Protein AF-A0A2E4NG04-F1 (afdb_monomer_lite)

pLDDT: mean 81.53, std 12.9, range [49.0, 97.19]

Foldseek 3Di:
DVVVCVVVLPFEEEDEPADDPCQQADPPPPVSSVLSVVVRVVRVVDPGDDDYHYDDDAHVVHHDDPVSPPPPPPDPPDPDDDPDDDPDPQLVVVVVVCVVCVVVVVVVCVVVVDDPAQPLVDDPSRLSVLVSCVVVVHPDDQPRPVDDNVVNNSD

Secondary structure (DSSP, 8-state):
-HHHHHHH--SEEEE-SSPTT-TT-STT-HHHHHHHHHHHHHGGG-SSS-EEEE--PPPTT-SPPTTTTS-SS-S----PPPPP-S---HHHHHHHHHHHHHHHHHHHHHHHSS-S--TT---HHHHHHHHHHHHTT--PPPSSTTS-TTGGG--

Radius of gyration: 24.17 Å; chains: 1; bounding box: 47×38×52 Å

Structure (mmCIF, N/CA/C/O backbone):
data_AF-A0A2E4NG04-F1
#
_entry.id   AF-A0A2E4NG04-F1
#
loop_
_atom_site.group_PDB
_atom_site.id
_atom_site.type_symbol
_atom_site.label_atom_id
_atom_site.label_alt_id
_atom_site.label_comp_id
_atom_site.label_asym_id
_atom_site.label_entity_id
_atom_site.label_seq_id
_atom_site.pdbx_PDB_ins_code
_atom_site.Cartn_x
_atom_site.Cartn_y
_atom_site.Cartn_z
_atom_site.occupancy
_atom_site.B_iso_or_equiv
_atom_site.auth_seq_id
_atom_site.auth_comp_id
_atom_site.auth_asym_id
_atom_site.auth_atom_id
_atom_site.pdbx_PDB_model_num
ATOM 1 N N . MET A 1 1 ? 17.672 -1.249 0.882 1.00 69.19 1 MET A N 1
ATOM 2 C CA . MET A 1 1 ? 17.226 -2.442 0.112 1.00 69.19 1 MET A CA 1
ATOM 3 C C . MET A 1 1 ? 18.368 -3.310 -0.432 1.00 69.19 1 MET A C 1
ATOM 5 O O . MET A 1 1 ? 18.209 -4.525 -0.426 1.00 69.19 1 MET A O 1
ATOM 9 N N . ARG A 1 2 ? 19.519 -2.744 -0.840 1.00 81.19 2 ARG A N 1
ATOM 10 C CA . ARG A 1 2 ? 20.651 -3.504 -1.417 1.00 81.19 2 ARG A CA 1
ATOM 11 C C . ARG A 1 2 ? 21.125 -4.684 -0.559 1.00 81.19 2 ARG A C 1
ATOM 13 O O . ARG A 1 2 ? 21.046 -5.818 -1.010 1.00 81.19 2 ARG A O 1
ATOM 20 N N . LEU A 1 3 ? 21.467 -4.421 0.706 1.00 87.19 3 LEU A N 1
ATOM 21 C CA . LEU A 1 3 ? 21.931 -5.434 1.667 1.00 87.19 3 LEU A CA 1
ATOM 22 C C . LEU A 1 3 ? 20.984 -6.643 1.775 1.00 87.19 3 LEU A C 1
ATOM 24 O O . LEU A 1 3 ? 21.419 -7.788 1.838 1.00 87.19 3 LEU A O 1
ATOM 28 N N . HIS A 1 4 ? 19.670 -6.398 1.768 1.00 85.31 4 HIS A N 1
ATOM 29 C CA . HIS A 1 4 ? 18.675 -7.469 1.817 1.00 85.31 4 HIS A CA 1
ATOM 30 C C . HIS A 1 4 ? 18.696 -8.312 0.539 1.00 85.31 4 HIS A C 1
ATOM 32 O O . HIS A 1 4 ? 18.612 -9.532 0.620 1.00 85.31 4 HIS A O 1
ATOM 38 N N . SER A 1 5 ? 18.850 -7.684 -0.628 1.00 88.06 5 SER A N 1
ATOM 39 C CA . SER A 1 5 ? 18.905 -8.388 -1.916 1.00 88.06 5 SER A CA 1
ATOM 40 C C . SER A 1 5 ? 20.188 -9.212 -2.058 1.00 88.06 5 SER A C 1
ATOM 42 O O . SER A 1 5 ? 20.130 -10.351 -2.513 1.00 88.06 5 SER A O 1
ATOM 44 N N . GLU A 1 6 ? 21.324 -8.690 -1.591 1.00 91.38 6 GLU A N 1
ATOM 45 C CA . GLU A 1 6 ? 22.608 -9.409 -1.549 1.00 91.38 6 GLU A CA 1
ATOM 46 C C . GLU A 1 6 ? 22.555 -10.642 -0.630 1.00 91.38 6 GLU A C 1
ATOM 48 O O . GLU A 1 6 ? 23.113 -11.691 -0.961 1.00 91.38 6 GLU A O 1
ATOM 53 N N . ASN A 1 7 ? 21.838 -10.543 0.495 1.00 92.75 7 ASN A N 1
ATOM 54 C CA . ASN A 1 7 ? 21.671 -11.645 1.444 1.00 92.75 7 ASN A CA 1
ATOM 55 C C . ASN A 1 7 ? 20.650 -12.691 0.973 1.00 92.75 7 ASN A C 1
ATOM 57 O O . ASN A 1 7 ? 20.912 -13.889 1.066 1.00 92.75 7 ASN A O 1
ATOM 61 N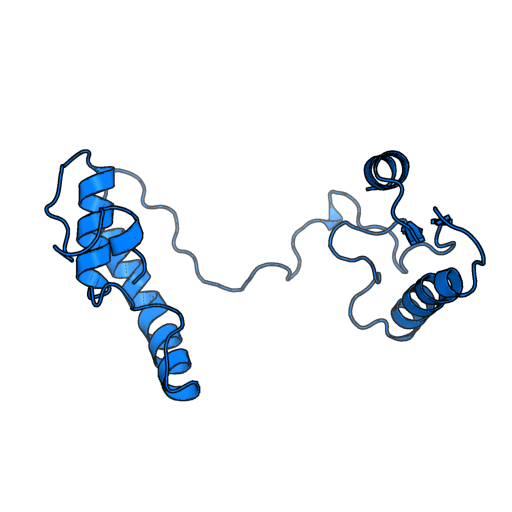 N . ILE A 1 8 ? 19.489 -12.249 0.476 1.00 93.50 8 ILE A N 1
ATOM 62 C CA . ILE A 1 8 ? 18.384 -13.127 0.055 1.00 93.50 8 ILE A CA 1
ATOM 63 C C . ILE A 1 8 ? 18.695 -13.807 -1.284 1.00 93.50 8 ILE A C 1
ATOM 65 O O . ILE A 1 8 ? 18.228 -14.921 -1.516 1.00 93.50 8 ILE A O 1
ATOM 69 N N . LYS A 1 9 ? 19.499 -13.167 -2.146 1.00 91.19 9 LYS A N 1
ATOM 70 C CA . LYS A 1 9 ? 19.890 -13.663 -3.476 1.00 91.19 9 LYS A CA 1
ATOM 71 C C . LYS A 1 9 ? 18.680 -14.097 -4.315 1.00 91.19 9 LYS A C 1
ATOM 73 O O . LYS A 1 9 ? 18.600 -15.259 -4.724 1.00 91.19 9 LYS A O 1
ATOM 78 N N . PRO A 1 10 ? 17.718 -13.188 -4.565 1.00 92.06 10 PRO A N 1
ATOM 79 C CA . PRO A 1 10 ? 16.588 -13.502 -5.428 1.00 92.06 10 PRO A CA 1
ATOM 80 C C . PRO A 1 10 ? 17.085 -13.930 -6.821 1.00 92.06 10 PRO A C 1
ATOM 82 O O . PRO A 1 10 ? 18.157 -13.489 -7.242 1.00 92.06 10 PRO A O 1
ATOM 85 N N . PRO A 1 11 ? 16.322 -14.751 -7.568 1.00 94.00 11 PRO A N 1
ATOM 86 C CA . PRO A 1 11 ? 16.764 -15.259 -8.867 1.00 94.00 11 PRO A CA 1
ATOM 87 C C . PRO A 1 11 ? 17.233 -14.157 -9.826 1.00 94.00 11 PRO A C 1
ATOM 89 O O . PRO A 1 11 ? 18.242 -14.329 -10.508 1.00 94.00 11 PRO A O 1
ATOM 92 N N . ARG A 1 12 ? 16.513 -13.028 -9.853 1.00 94.38 12 ARG A N 1
ATOM 93 C CA . ARG A 1 12 ? 16.820 -11.824 -10.633 1.00 94.38 12 ARG A CA 1
ATOM 94 C C . ARG A 1 12 ? 16.335 -10.599 -9.862 1.00 94.38 12 ARG A C 1
ATOM 96 O O . ARG A 1 12 ? 15.182 -10.578 -9.430 1.00 94.38 12 ARG A O 1
ATOM 103 N N . ALA A 1 13 ? 17.188 -9.600 -9.700 1.00 94.25 13 ALA A N 1
ATOM 104 C CA . ALA A 1 13 ? 16.851 -8.329 -9.081 1.00 94.25 13 ALA A CA 1
ATOM 105 C C . ALA A 1 13 ? 17.581 -7.181 -9.780 1.00 94.25 13 ALA A C 1
ATOM 107 O O . ALA A 1 13 ? 18.790 -7.237 -9.996 1.00 94.25 13 ALA A O 1
ATOM 108 N N . LEU A 1 14 ? 16.829 -6.129 -10.092 1.00 94.56 14 LEU A N 1
ATOM 109 C CA . LEU A 1 14 ? 17.379 -4.835 -10.464 1.00 94.56 14 LEU A CA 1
ATOM 110 C C . LEU A 1 14 ? 17.420 -3.980 -9.196 1.00 94.56 14 LEU A C 1
ATOM 112 O O . LEU A 1 14 ? 16.379 -3.715 -8.589 1.00 94.56 14 LEU A O 1
ATOM 116 N N . TRP A 1 15 ? 18.611 -3.583 -8.770 1.00 93.19 15 TRP A N 1
ATOM 117 C CA . TRP A 1 15 ? 18.781 -2.561 -7.755 1.00 93.19 15 TRP A CA 1
ATOM 118 C C . TRP A 1 15 ? 18.629 -1.186 -8.399 1.00 93.19 15 TRP A C 1
ATOM 120 O O . TRP A 1 15 ? 19.201 -0.916 -9.449 1.00 93.19 15 TRP A O 1
ATOM 130 N N . VAL A 1 16 ? 17.862 -0.313 -7.755 1.00 91.88 16 VAL A N 1
ATOM 131 C CA . VAL A 1 16 ? 17.654 1.064 -8.201 1.00 91.88 16 VAL A CA 1
ATOM 132 C C . VAL A 1 16 ? 18.101 2.035 -7.107 1.00 91.88 16 VAL A C 1
ATOM 134 O O . VAL A 1 16 ? 17.847 1.757 -5.927 1.00 91.88 16 VAL A O 1
ATOM 137 N N . PRO A 1 17 ? 18.714 3.178 -7.460 1.00 87.19 17 PRO A N 1
ATOM 138 C CA . PRO A 1 17 ? 19.118 4.213 -6.506 1.00 87.19 17 PRO A CA 1
ATOM 139 C C . PRO A 1 17 ? 17.949 5.121 -6.065 1.00 87.19 17 PRO A C 1
ATOM 141 O O . PRO A 1 17 ? 18.151 6.269 -5.687 1.00 87.19 17 PRO A O 1
ATOM 144 N N . PHE A 1 18 ? 16.705 4.633 -6.130 1.00 86.38 18 PHE A N 1
ATOM 145 C CA . PHE A 1 18 ? 15.498 5.439 -5.919 1.00 86.38 18 PHE A CA 1
ATOM 146 C C . PHE A 1 18 ? 14.945 5.310 -4.498 1.00 86.38 18 PHE A C 1
ATOM 148 O O . PHE A 1 18 ? 15.318 4.420 -3.728 1.00 86.38 18 PHE A O 1
ATOM 155 N N . GLU A 1 19 ? 13.970 6.160 -4.186 1.00 78.38 19 GLU A N 1
ATOM 156 C CA . GLU A 1 19 ? 13.223 6.112 -2.933 1.00 78.38 19 GLU A CA 1
ATOM 157 C C . GLU A 1 19 ? 12.480 4.786 -2.728 1.00 78.38 19 GLU A C 1
ATOM 159 O O . GLU A 1 19 ? 11.912 4.181 -3.649 1.00 78.38 19 GLU A O 1
ATOM 164 N N . LEU A 1 20 ? 12.423 4.352 -1.467 1.00 74.94 20 LEU A N 1
ATOM 165 C CA . LEU A 1 20 ? 11.654 3.178 -1.083 1.00 74.94 20 LEU A CA 1
ATOM 166 C C . LEU A 1 20 ? 10.161 3.417 -1.353 1.00 74.94 20 LEU A C 1
ATOM 168 O O . LEU A 1 20 ? 9.596 4.415 -0.928 1.00 74.94 20 LEU A O 1
ATOM 172 N N . GLY A 1 21 ? 9.521 2.477 -2.050 1.00 79.25 21 GLY A N 1
ATOM 173 C CA . GLY A 1 21 ? 8.118 2.600 -2.464 1.00 79.25 21 GLY A CA 1
ATOM 174 C C . GLY A 1 21 ? 7.926 3.230 -3.846 1.00 79.25 21 GLY A C 1
ATOM 175 O O . GLY A 1 21 ? 6.819 3.174 -4.376 1.00 79.25 21 GLY A O 1
ATOM 176 N N . ARG A 1 22 ? 8.994 3.739 -4.479 1.00 81.44 22 ARG A N 1
ATOM 177 C CA . ARG A 1 22 ? 8.956 4.310 -5.837 1.00 81.44 22 ARG A CA 1
ATOM 178 C C . ARG A 1 22 ? 9.993 3.657 -6.758 1.00 81.44 22 ARG A C 1
ATOM 180 O O . ARG A 1 22 ? 10.848 4.339 -7.322 1.00 81.44 22 ARG A O 1
ATOM 187 N N . PRO A 1 23 ? 9.911 2.328 -6.968 1.00 86.88 23 PRO A N 1
ATOM 188 C CA . PRO A 1 23 ? 10.918 1.585 -7.726 1.00 86.88 23 PRO A CA 1
ATOM 189 C C . PRO A 1 23 ? 10.990 1.963 -9.213 1.00 86.88 23 PRO A C 1
ATOM 191 O O . PRO A 1 23 ? 11.912 1.520 -9.881 1.00 86.88 23 PRO A O 1
ATOM 194 N N . LEU A 1 24 ? 10.048 2.763 -9.730 1.00 90.62 24 LEU A N 1
ATOM 195 C CA . LEU A 1 24 ? 10.018 3.237 -11.119 1.00 90.62 24 LEU A CA 1
ATOM 196 C C . LEU A 1 24 ? 10.408 4.722 -11.282 1.00 90.62 24 LEU A C 1
ATOM 198 O O . LEU A 1 24 ? 10.325 5.242 -12.389 1.00 90.62 24 LEU A O 1
ATOM 202 N N . GLY A 1 25 ? 10.813 5.419 -10.214 1.00 87.69 25 GLY A N 1
ATOM 203 C CA . GLY A 1 25 ? 11.198 6.837 -10.275 1.00 87.69 25 GLY A CA 1
ATOM 204 C C . GLY A 1 25 ? 10.025 7.828 -10.211 1.00 87.69 25 GLY A C 1
ATOM 205 O O . GLY A 1 25 ? 9.065 7.625 -9.458 1.00 87.69 25 GLY A O 1
ATOM 206 N N . VAL A 1 26 ? 10.129 8.953 -10.937 1.00 83.62 26 VAL A N 1
ATOM 207 C CA . VAL A 1 26 ? 9.157 10.078 -10.944 1.00 83.62 26 VAL A CA 1
ATOM 208 C C . VAL A 1 26 ? 7.761 9.617 -11.378 1.00 83.62 26 VAL A C 1
ATOM 210 O O . VAL A 1 26 ? 7.651 8.885 -12.365 1.00 83.62 26 VAL A O 1
ATOM 213 N N . PRO A 1 27 ? 6.665 10.000 -10.684 1.00 82.62 27 PRO A N 1
ATOM 214 C CA . PRO A 1 27 ? 5.325 9.665 -11.144 1.00 82.62 27 PRO A CA 1
ATOM 215 C C . PRO A 1 27 ? 5.037 10.420 -12.445 1.00 82.62 27 PRO A C 1
ATOM 217 O O . PRO A 1 27 ? 5.468 11.555 -12.617 1.00 82.62 27 PRO A O 1
ATOM 220 N N . ASN A 1 28 ? 4.270 9.810 -13.346 1.00 84.12 28 ASN A N 1
ATOM 221 C CA . ASN A 1 28 ? 3.917 10.374 -14.655 1.00 84.12 28 ASN A CA 1
ATOM 222 C C . ASN A 1 28 ? 5.092 10.659 -15.615 1.00 84.12 28 ASN A C 1
ATOM 224 O O . ASN A 1 28 ? 4.867 11.245 -16.671 1.00 84.12 28 ASN A O 1
ATOM 228 N N . ASP A 1 29 ? 6.309 10.196 -15.316 1.00 89.50 29 ASP A N 1
ATOM 229 C CA . ASP A 1 29 ? 7.416 10.180 -16.277 1.00 89.50 29 ASP A CA 1
ATOM 230 C C . ASP A 1 29 ? 7.452 8.832 -17.011 1.00 89.50 29 ASP A C 1
ATOM 232 O O . ASP A 1 29 ? 8.179 7.906 -16.649 1.00 89.50 29 ASP A O 1
ATOM 236 N N . ALA A 1 30 ? 6.600 8.695 -18.028 1.00 93.81 30 ALA A N 1
ATOM 237 C CA . ALA A 1 30 ? 6.458 7.441 -18.763 1.00 93.81 30 ALA A CA 1
ATOM 238 C C . ALA A 1 30 ? 7.763 7.005 -19.452 1.00 93.81 30 ALA A C 1
ATOM 240 O O . ALA A 1 30 ? 8.029 5.809 -19.556 1.00 93.81 30 ALA A O 1
ATOM 241 N N . GLU A 1 31 ? 8.582 7.953 -19.917 1.00 94.12 31 GLU A N 1
ATOM 242 C CA . GLU A 1 31 ? 9.844 7.633 -20.585 1.00 94.12 31 GLU A CA 1
ATOM 243 C C . GLU A 1 31 ? 10.831 7.005 -19.596 1.00 94.12 31 GLU A C 1
ATOM 245 O O . GLU A 1 31 ? 11.365 5.923 -19.863 1.00 94.12 31 GLU A O 1
ATOM 250 N N . PHE A 1 32 ? 11.025 7.631 -18.433 1.00 92.12 32 PHE A N 1
ATOM 251 C CA . PHE A 1 32 ? 11.910 7.102 -17.398 1.00 92.12 32 PHE A CA 1
ATOM 252 C C . PHE A 1 32 ? 11.408 5.763 -16.846 1.00 92.12 32 PHE A C 1
ATOM 254 O O . PHE A 1 32 ? 12.166 4.795 -16.755 1.00 92.12 32 PHE A O 1
ATOM 261 N N . GLN A 1 33 ? 10.109 5.662 -16.557 1.00 94.06 33 GLN A N 1
ATOM 262 C CA . GLN A 1 33 ? 9.507 4.430 -16.046 1.00 94.06 33 GLN A CA 1
ATOM 263 C C . GLN A 1 33 ? 9.682 3.262 -17.026 1.00 94.06 33 GLN A C 1
ATOM 265 O O . GLN A 1 33 ? 10.022 2.152 -16.610 1.00 94.06 33 GLN A O 1
ATOM 270 N N . HIS A 1 34 ? 9.516 3.500 -18.331 1.00 96.25 34 HIS A N 1
ATOM 271 C CA . HIS A 1 34 ? 9.758 2.474 -19.345 1.00 96.25 34 HIS A CA 1
ATOM 272 C C . HIS A 1 34 ? 11.224 2.038 -19.411 1.00 96.25 34 HIS A C 1
ATOM 274 O O . HIS A 1 34 ? 11.471 0.847 -19.605 1.00 96.25 34 HIS A O 1
ATOM 280 N N . LYS A 1 35 ? 12.193 2.941 -19.204 1.00 95.44 35 LYS A N 1
ATOM 281 C CA . LYS A 1 35 ? 13.618 2.568 -19.125 1.00 95.44 35 LYS A CA 1
ATOM 282 C C . LYS A 1 35 ? 13.882 1.627 -17.953 1.00 95.44 35 LYS A C 1
ATOM 284 O O . LYS A 1 35 ? 14.491 0.577 -18.146 1.00 95.44 35 LYS A O 1
ATOM 289 N N . VAL A 1 36 ? 13.361 1.950 -16.769 1.00 95.31 36 VAL A N 1
ATOM 290 C CA . VAL A 1 36 ? 13.506 1.100 -15.574 1.00 95.31 36 VAL A CA 1
ATOM 291 C C . VAL A 1 36 ? 12.894 -0.285 -15.806 1.00 95.31 36 VAL A C 1
ATOM 293 O O . VAL A 1 36 ? 13.525 -1.304 -15.517 1.00 95.31 36 VAL A O 1
ATOM 296 N N . ILE A 1 37 ? 11.687 -0.339 -16.380 1.00 96.06 37 ILE A N 1
ATOM 297 C CA . ILE A 1 37 ? 11.005 -1.601 -16.708 1.00 96.06 37 ILE A CA 1
ATOM 298 C C . ILE A 1 37 ? 11.812 -2.406 -17.733 1.00 96.06 37 ILE A C 1
ATOM 300 O O . ILE A 1 37 ? 12.000 -3.610 -17.553 1.00 96.06 37 ILE A O 1
ATOM 304 N N . ALA A 1 38 ? 12.322 -1.758 -18.781 1.00 97.19 38 ALA A N 1
ATOM 305 C CA . ALA A 1 38 ? 13.138 -2.413 -19.797 1.00 97.19 38 ALA A CA 1
ATOM 306 C C . ALA A 1 38 ? 14.420 -3.011 -19.196 1.00 97.19 38 ALA A C 1
ATOM 308 O O . ALA A 1 38 ? 14.741 -4.165 -19.479 1.00 97.19 38 ALA A O 1
ATOM 309 N N . SER A 1 39 ? 15.112 -2.284 -18.312 1.00 96.12 39 SER A N 1
ATOM 310 C CA . SER A 1 39 ? 16.279 -2.803 -17.587 1.00 96.12 39 SER A CA 1
ATOM 311 C C . SER A 1 39 ? 15.928 -3.989 -16.689 1.00 96.12 39 SER A C 1
ATOM 313 O O . SER A 1 39 ? 16.679 -4.960 -16.640 1.00 96.12 39 SER A O 1
ATOM 315 N N . ALA A 1 40 ? 14.772 -3.961 -16.021 1.00 95.38 40 ALA A N 1
ATOM 316 C CA . ALA A 1 40 ? 14.321 -5.084 -15.204 1.00 95.38 40 ALA A CA 1
ATOM 317 C C . ALA A 1 40 ? 14.018 -6.326 -16.061 1.00 95.38 40 ALA A C 1
ATOM 319 O O . ALA A 1 40 ? 14.382 -7.442 -15.688 1.00 95.38 40 ALA A O 1
ATOM 320 N N . PHE A 1 41 ? 13.396 -6.144 -17.230 1.00 96.44 41 PHE A N 1
ATOM 321 C CA . PHE A 1 41 ? 13.124 -7.236 -18.167 1.00 96.44 41 PHE A CA 1
ATOM 322 C C . PHE A 1 41 ? 14.380 -7.769 -18.852 1.00 96.44 41 PHE A C 1
ATOM 324 O O . PHE A 1 41 ? 14.459 -8.972 -19.084 1.00 96.44 41 PHE A O 1
ATOM 331 N N . ALA A 1 42 ? 15.401 -6.942 -19.078 1.00 96.00 42 ALA A N 1
ATOM 332 C CA . ALA A 1 42 ? 16.687 -7.395 -19.610 1.00 96.00 42 ALA A CA 1
ATOM 333 C C . ALA A 1 42 ? 17.385 -8.436 -18.707 1.00 96.00 42 ALA A C 1
ATOM 335 O O . ALA A 1 42 ? 18.224 -9.206 -19.175 1.00 96.00 42 ALA A O 1
ATOM 336 N N . LEU A 1 43 ? 17.019 -8.519 -17.422 1.00 95.50 43 LEU A N 1
ATOM 337 C CA . LEU A 1 43 ? 17.504 -9.572 -16.525 1.00 95.50 43 LEU A CA 1
ATOM 338 C C . LEU A 1 43 ? 16.964 -10.962 -16.889 1.00 95.50 43 LEU A C 1
ATOM 340 O O . LEU A 1 43 ? 17.573 -11.971 -16.521 1.00 95.50 43 LEU A O 1
ATOM 344 N N . LEU A 1 44 ? 15.825 -11.045 -17.586 1.00 94.56 44 LEU A N 1
ATOM 345 C CA . LEU A 1 44 ? 15.243 -12.317 -18.026 1.00 94.56 44 LEU A CA 1
ATOM 346 C C . LEU A 1 44 ? 16.132 -13.024 -19.053 1.00 94.56 44 LEU A C 1
ATOM 348 O O . LEU A 1 44 ? 16.183 -14.250 -19.044 1.00 94.56 44 LEU A O 1
ATOM 352 N N . GLU A 1 45 ? 16.907 -12.262 -19.824 1.00 94.44 45 GLU A N 1
ATOM 353 C CA . GLU A 1 45 ? 17.867 -12.765 -20.816 1.00 94.44 45 GLU A CA 1
ATOM 354 C C . GLU A 1 45 ? 19.131 -13.378 -20.185 1.00 94.44 45 GLU A C 1
ATOM 356 O O . GLU A 1 45 ? 20.047 -13.793 -20.889 1.00 94.44 45 GLU A O 1
ATOM 361 N N . ARG A 1 46 ? 19.235 -13.422 -18.849 1.00 93.50 46 ARG A N 1
ATOM 362 C CA . ARG A 1 46 ? 20.376 -14.047 -18.166 1.00 93.50 46 ARG A CA 1
ATOM 363 C C . ARG A 1 46 ? 20.171 -15.547 -18.014 1.00 93.50 46 ARG A C 1
ATOM 365 O O . ARG A 1 46 ? 19.221 -15.989 -17.358 1.00 93.50 46 ARG A O 1
ATOM 372 N N . ASP A 1 47 ? 21.130 -16.293 -18.561 1.00 90.19 47 ASP A N 1
ATOM 373 C CA . ASP A 1 47 ? 21.158 -17.760 -18.607 1.00 90.19 47 ASP A CA 1
ATOM 374 C C . ASP A 1 47 ? 21.284 -18.423 -17.227 1.00 90.19 47 ASP A C 1
ATOM 376 O O . ASP A 1 47 ? 20.896 -19.576 -17.044 1.00 90.19 47 ASP A O 1
ATOM 380 N N . ALA A 1 48 ? 21.815 -17.702 -16.236 1.00 89.44 48 ALA A N 1
ATOM 381 C CA . ALA A 1 48 ? 22.011 -18.194 -14.877 1.00 89.44 48 ALA A CA 1
ATOM 382 C C . ALA A 1 48 ? 21.652 -17.121 -13.838 1.00 89.44 48 ALA A C 1
ATOM 384 O O . ALA A 1 48 ? 21.826 -15.930 -14.081 1.00 89.44 48 ALA A O 1
ATOM 385 N N . GLY A 1 49 ? 21.167 -17.561 -12.674 1.00 86.25 49 GLY A N 1
ATOM 386 C CA . GLY A 1 49 ? 20.937 -16.733 -11.484 1.00 86.25 49 GLY A CA 1
ATOM 387 C C . GLY A 1 49 ? 21.733 -17.252 -10.281 1.00 86.25 49 GLY A C 1
ATOM 388 O O . GLY A 1 49 ? 22.277 -18.357 -10.362 1.00 86.25 49 GLY A O 1
ATOM 389 N N . PRO A 1 50 ? 21.798 -16.521 -9.151 1.00 91.56 50 PRO A N 1
ATOM 390 C CA . PRO A 1 50 ? 21.176 -15.224 -8.848 1.00 91.56 50 PRO A CA 1
ATOM 391 C C . PRO A 1 50 ? 21.825 -14.049 -9.588 1.00 91.56 50 PRO A C 1
ATOM 393 O O . PRO A 1 50 ? 23.050 -13.972 -9.662 1.00 91.56 50 PRO A O 1
ATOM 396 N N . VAL A 1 51 ? 21.012 -13.115 -10.081 1.00 94.00 51 VAL A N 1
ATOM 397 C CA . VAL A 1 51 ? 21.488 -11.879 -10.723 1.00 94.00 51 VAL A CA 1
ATOM 398 C C . VAL A 1 51 ? 21.016 -10.671 -9.926 1.00 94.00 51 VAL A C 1
ATOM 400 O O . VAL A 1 51 ? 19.820 -10.523 -9.684 1.00 94.00 51 VAL A O 1
ATOM 403 N N . LEU A 1 52 ? 21.957 -9.806 -9.555 1.00 93.62 52 LEU A N 1
ATOM 404 C CA . LEU A 1 52 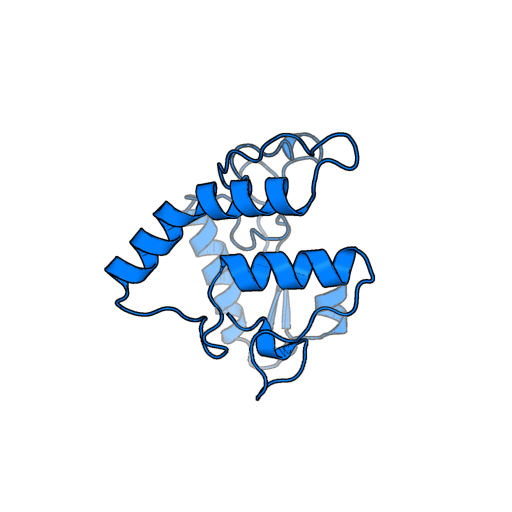? 21.704 -8.484 -8.992 1.00 93.62 52 LEU A CA 1
ATOM 405 C C . LEU A 1 52 ? 22.454 -7.462 -9.849 1.00 93.62 52 LEU A C 1
ATOM 407 O O . LEU A 1 52 ? 23.683 -7.475 -9.855 1.00 93.62 52 LEU A O 1
ATOM 411 N N . GLU A 1 53 ? 21.730 -6.618 -10.580 1.00 94.31 53 GLU A N 1
ATOM 412 C CA . GLU A 1 53 ? 22.320 -5.548 -11.399 1.00 94.31 53 GLU A CA 1
ATOM 413 C C . GLU A 1 53 ? 21.869 -4.178 -10.923 1.00 94.31 53 GLU A C 1
ATOM 415 O O . GLU A 1 53 ? 20.759 -4.031 -10.421 1.00 94.31 53 GLU A O 1
ATOM 420 N N . ASP A 1 54 ? 22.728 -3.183 -11.114 1.00 93.50 54 ASP A N 1
ATOM 421 C CA . ASP A 1 54 ? 22.450 -1.797 -10.766 1.00 93.50 54 ASP A CA 1
ATOM 422 C C . ASP A 1 54 ? 21.844 -1.068 -11.972 1.00 93.50 54 ASP A C 1
ATOM 424 O O . ASP A 1 54 ? 22.375 -1.121 -13.084 1.00 93.50 54 ASP A O 1
ATOM 428 N N . PHE A 1 55 ? 20.727 -0.377 -11.754 1.00 93.50 55 PHE A N 1
ATOM 429 C CA . PHE A 1 55 ? 20.182 0.552 -12.734 1.00 93.50 55 PHE A CA 1
ATOM 430 C C . PHE A 1 55 ? 21.095 1.791 -12.831 1.00 93.50 55 PHE A C 1
ATOM 432 O O . PHE A 1 55 ? 21.461 2.343 -11.792 1.00 93.50 55 PHE A O 1
ATOM 439 N N . PRO A 1 56 ? 21.492 2.222 -14.044 1.00 89.62 56 PRO A N 1
ATOM 440 C CA . PRO A 1 56 ? 22.591 3.174 -14.217 1.00 89.62 56 PRO A CA 1
ATOM 441 C C . PRO A 1 56 ? 22.198 4.650 -14.075 1.00 89.62 56 PRO A C 1
ATOM 443 O O . PRO A 1 56 ? 23.088 5.487 -13.946 1.00 89.62 56 PRO A O 1
ATOM 446 N N . GLU A 1 57 ? 20.908 4.985 -14.154 1.00 89.06 57 GLU A N 1
ATOM 447 C CA . GLU A 1 57 ? 20.428 6.371 -14.091 1.00 89.06 57 GLU A CA 1
ATOM 448 C C . GLU A 1 57 ? 19.842 6.682 -12.706 1.00 89.06 57 GLU A C 1
ATOM 450 O O . GLU A 1 57 ? 19.117 5.871 -12.130 1.00 89.06 57 GLU A O 1
ATOM 455 N N . ASP A 1 58 ? 20.117 7.880 -12.191 1.00 85.31 58 ASP A N 1
ATOM 456 C CA . ASP A 1 58 ? 19.394 8.437 -11.046 1.00 85.31 58 ASP A CA 1
ATOM 457 C C . ASP A 1 58 ? 18.026 8.987 -11.476 1.00 85.31 58 ASP A C 1
ATOM 459 O O . ASP A 1 58 ? 17.754 9.205 -12.660 1.00 85.31 58 ASP A O 1
ATOM 463 N N . VAL A 1 59 ? 17.145 9.228 -10.503 1.00 83.12 59 VAL A N 1
ATOM 464 C CA . VAL A 1 59 ? 15.830 9.826 -10.763 1.00 83.12 59 VAL A CA 1
ATOM 465 C C . VAL A 1 59 ? 16.004 11.258 -11.304 1.00 83.12 59 VAL A C 1
ATOM 467 O O . VAL A 1 59 ? 16.743 12.046 -10.704 1.00 83.12 59 VAL A O 1
ATOM 470 N N . PRO A 1 60 ? 15.314 11.648 -12.395 1.00 76.44 60 PRO A N 1
ATOM 471 C CA . PRO A 1 60 ? 15.281 13.032 -12.855 1.00 76.44 60 PRO A CA 1
ATOM 472 C C . PRO A 1 60 ? 14.796 13.970 -11.741 1.00 76.44 60 PRO A C 1
ATOM 474 O O . PRO A 1 60 ? 13.742 13.741 -11.154 1.00 76.44 60 PRO A O 1
ATOM 477 N N . GLY A 1 61 ? 15.566 15.021 -11.447 1.00 69.69 61 GLY A N 1
ATOM 478 C CA . GLY A 1 61 ? 15.308 15.916 -10.309 1.00 69.69 61 GLY A CA 1
ATOM 479 C C . GLY A 1 61 ? 16.024 15.524 -9.011 1.00 69.69 61 GLY A C 1
ATOM 480 O O . GLY A 1 61 ? 15.958 16.280 -8.051 1.00 69.69 61 GLY A O 1
ATOM 481 N N . GLY A 1 62 ? 16.769 14.413 -9.012 1.00 66.06 62 GLY A N 1
ATOM 482 C CA . GLY A 1 62 ? 17.496 13.904 -7.852 1.00 66.06 62 GLY A CA 1
ATOM 483 C C . GLY A 1 62 ? 16.623 13.048 -6.935 1.00 66.06 62 GLY A C 1
ATOM 484 O O . GLY A 1 62 ? 15.400 12.996 -7.063 1.00 66.06 62 GLY A O 1
ATOM 485 N N . THR A 1 63 ? 17.271 12.342 -6.010 1.00 61.59 63 THR A N 1
ATOM 486 C CA . THR A 1 63 ? 16.583 11.755 -4.858 1.00 61.59 63 THR A CA 1
ATOM 487 C C . THR A 1 63 ? 16.245 12.904 -3.908 1.00 61.59 63 THR A C 1
ATOM 489 O O . THR A 1 63 ? 17.185 13.590 -3.493 1.00 61.59 63 THR A O 1
ATOM 492 N N . PRO A 1 64 ? 14.961 13.135 -3.580 1.00 58.00 64 PRO A N 1
ATOM 493 C CA . PRO A 1 64 ? 14.563 14.153 -2.619 1.00 58.00 64 PRO A CA 1
ATOM 494 C C . PRO A 1 64 ? 15.402 14.059 -1.347 1.00 58.00 64 PRO A C 1
ATOM 496 O O . PRO A 1 64 ? 15.615 12.967 -0.807 1.00 58.00 64 PRO A O 1
ATOM 499 N N . SER A 1 65 ? 15.933 15.193 -0.890 1.00 57.97 65 SER A N 1
ATOM 500 C CA . SER A 1 65 ? 16.609 15.251 0.407 1.00 57.97 65 SER A CA 1
ATOM 501 C C . SER A 1 65 ? 15.609 14.936 1.523 1.00 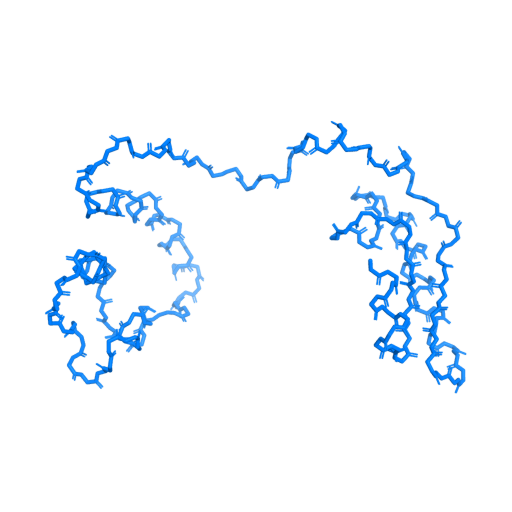57.97 65 SER A C 1
ATOM 503 O O . SER A 1 65 ? 14.407 15.106 1.339 1.00 57.97 65 SER A O 1
ATOM 505 N N . GLU A 1 66 ? 16.084 14.535 2.708 1.00 56.28 66 GLU A N 1
ATOM 506 C CA . GLU A 1 66 ? 15.226 14.347 3.896 1.00 56.28 66 GLU A CA 1
ATOM 507 C C . GLU A 1 66 ? 14.361 15.587 4.224 1.00 56.28 66 GLU A C 1
ATOM 509 O O . GLU A 1 66 ? 13.343 15.459 4.897 1.00 56.28 66 GLU A O 1
ATOM 514 N N . ASP A 1 67 ? 14.726 16.763 3.704 1.00 54.16 67 ASP A N 1
ATOM 515 C CA . ASP A 1 67 ? 13.970 18.012 3.826 1.00 54.16 67 ASP A CA 1
ATOM 516 C C . ASP A 1 67 ? 12.899 18.179 2.721 1.00 54.16 67 ASP A C 1
ATOM 518 O O . ASP A 1 67 ? 11.844 18.757 2.963 1.00 54.16 67 ASP A O 1
ATOM 522 N N . GLU A 1 68 ? 13.113 17.640 1.513 1.00 54.03 68 GLU A N 1
ATOM 523 C CA . GLU A 1 68 ? 12.097 17.563 0.440 1.00 54.03 68 GLU A CA 1
ATOM 524 C C . GLU A 1 68 ? 11.088 16.418 0.657 1.00 54.03 68 GLU A C 1
ATOM 526 O O . GLU A 1 68 ? 10.056 16.350 -0.015 1.00 54.03 68 GLU A O 1
ATOM 531 N N . PHE A 1 69 ? 11.338 15.560 1.652 1.00 52.12 69 PHE A N 1
ATOM 532 C CA . PHE A 1 69 ? 10.390 14.582 2.198 1.00 52.12 69 PHE A CA 1
ATOM 533 C C . PHE A 1 69 ? 9.187 15.218 2.915 1.00 52.12 69 PHE A C 1
ATOM 535 O O . PHE A 1 69 ? 8.374 14.478 3.480 1.00 52.12 69 PHE A O 1
ATOM 542 N N . GLU A 1 70 ? 9.022 16.549 2.888 1.00 49.41 70 GLU A N 1
ATOM 543 C CA . GLU A 1 70 ? 7.776 17.231 3.256 1.00 49.41 70 GLU A CA 1
ATOM 544 C C . GLU A 1 70 ? 6.633 16.845 2.301 1.00 49.41 70 GLU A C 1
ATOM 546 O O . GLU A 1 70 ? 6.200 17.629 1.466 1.00 49.41 70 GLU A O 1
ATOM 551 N N . LEU A 1 71 ? 6.171 15.597 2.422 1.00 52.16 71 LEU A N 1
ATOM 552 C CA . LEU A 1 71 ? 4.812 15.065 2.327 1.00 52.16 71 LEU A CA 1
ATOM 553 C C . LEU A 1 71 ? 3.847 15.783 1.365 1.00 52.16 71 LEU A C 1
ATOM 555 O O . LEU A 1 71 ? 2.650 15.902 1.632 1.00 52.16 71 LEU A O 1
ATOM 559 N N . ALA A 1 72 ? 4.340 16.245 0.221 1.00 49.00 72 ALA A N 1
ATOM 560 C CA . ALA A 1 72 ? 3.557 16.971 -0.759 1.00 49.00 72 ALA A CA 1
ATOM 561 C C . ALA A 1 72 ? 2.690 15.968 -1.528 1.00 49.00 72 ALA A C 1
ATOM 563 O O . ALA A 1 72 ? 3.062 15.446 -2.576 1.00 49.00 72 ALA A O 1
ATOM 564 N N . GLY A 1 73 ? 1.521 15.661 -0.965 1.00 52.91 73 GLY A N 1
ATOM 565 C CA . GLY A 1 73 ? 0.455 14.931 -1.650 1.00 52.91 73 GLY A CA 1
ATOM 566 C C . GLY A 1 73 ? 0.466 13.408 -1.502 1.00 52.91 73 GLY A C 1
ATOM 567 O O . GLY A 1 73 ? -0.332 12.749 -2.161 1.00 52.91 73 GLY A O 1
ATOM 568 N N . GLN A 1 74 ? 1.303 12.834 -0.630 1.00 51.94 74 GLN A N 1
ATOM 569 C CA . GLN A 1 74 ? 1.276 11.392 -0.309 1.00 51.94 74 GLN A CA 1
ATOM 570 C C . GLN A 1 74 ? 0.457 11.062 0.951 1.00 51.94 74 GLN A C 1
ATOM 572 O O . GLN A 1 74 ? 0.658 10.033 1.591 1.00 51.94 74 GLN A O 1
ATOM 577 N N . VAL A 1 75 ? -0.474 11.936 1.327 1.00 56.59 75 VAL A N 1
ATOM 578 C CA . VAL A 1 75 ? -1.422 11.681 2.416 1.00 56.59 75 VAL A CA 1
ATOM 579 C C . VAL A 1 75 ? -2.768 11.394 1.786 1.00 56.59 75 VAL A C 1
ATOM 581 O O . VAL A 1 75 ? -3.240 12.172 0.960 1.00 56.59 75 VAL A O 1
ATOM 584 N N . CYS A 1 76 ? -3.387 10.278 2.178 1.00 56.03 76 CYS A N 1
ATOM 585 C CA . CYS A 1 76 ? -4.815 10.085 1.954 1.00 56.03 76 CYS A CA 1
ATOM 586 C C . CYS A 1 76 ? -5.526 11.309 2.543 1.00 56.03 76 CYS A C 1
ATOM 588 O O . CYS A 1 76 ? -5.417 11.492 3.756 1.00 56.03 76 CYS A O 1
ATOM 590 N N . PRO A 1 77 ? -6.213 12.142 1.740 1.00 59.56 77 PRO A N 1
ATOM 591 C CA . PRO A 1 77 ? -6.909 13.319 2.238 1.00 59.56 77 PRO A CA 1
ATOM 592 C C . PRO A 1 77 ? -8.158 12.850 2.981 1.00 59.56 77 PRO A C 1
ATOM 594 O O . PRO A 1 77 ? -9.271 12.869 2.462 1.00 59.56 77 PRO A O 1
ATOM 597 N N . ILE A 1 78 ? -7.942 12.330 4.182 1.00 64.31 78 ILE A N 1
ATOM 598 C CA . ILE A 1 78 ? -8.976 12.003 5.139 1.00 64.31 78 ILE A CA 1
ATOM 599 C C . ILE A 1 78 ? -8.850 13.007 6.276 1.00 64.31 78 ILE A C 1
ATOM 601 O O . ILE A 1 78 ? -7.772 13.205 6.839 1.00 64.31 78 ILE A O 1
ATOM 605 N N . ASP A 1 79 ? -9.958 13.666 6.586 1.00 67.31 79 ASP A N 1
ATOM 606 C CA . ASP A 1 79 ? -10.042 14.589 7.709 1.00 67.31 79 ASP A CA 1
ATOM 607 C C . ASP A 1 79 ? -10.051 13.777 9.009 1.00 67.31 79 ASP A C 1
ATOM 609 O O . ASP A 1 79 ? -11.104 13.401 9.529 1.00 67.31 79 ASP A O 1
ATOM 613 N N . LEU A 1 80 ? -8.860 13.462 9.525 1.00 67.75 80 LEU A N 1
ATOM 614 C CA . LEU A 1 80 ? -8.722 12.860 10.845 1.00 67.75 80 LEU A CA 1
ATOM 615 C C . LEU A 1 80 ? -8.933 13.949 11.905 1.00 67.75 80 LEU A C 1
ATOM 617 O O . LEU A 1 80 ? -8.214 14.954 11.898 1.00 67.75 80 LEU A O 1
ATOM 621 N N . PRO A 1 81 ? -9.893 13.789 12.831 1.00 66.56 81 PRO A N 1
ATOM 622 C CA . PRO A 1 81 ? -10.045 14.733 13.926 1.00 66.56 81 PRO A CA 1
ATOM 623 C C . PRO A 1 81 ? -8.801 14.709 14.829 1.00 66.56 81 PRO A C 1
ATOM 625 O O . PRO A 1 81 ? -8.109 13.689 14.909 1.00 66.56 81 PRO A O 1
ATOM 628 N N . PRO A 1 82 ? -8.522 15.805 15.558 1.00 68.00 82 PRO A N 1
ATOM 629 C CA . PRO A 1 82 ? -7.466 15.800 16.559 1.00 68.00 82 PRO A CA 1
ATOM 630 C C . PRO A 1 82 ? -7.720 14.682 17.583 1.00 68.00 82 PRO A C 1
ATOM 632 O O . PRO A 1 82 ? -8.880 14.416 17.921 1.00 68.00 82 PRO A O 1
ATOM 635 N N . PRO A 1 83 ? -6.660 14.029 18.096 1.00 62.56 83 PRO A N 1
ATOM 636 C CA . PRO A 1 83 ? -6.813 12.998 19.109 1.00 62.56 83 PRO A CA 1
ATOM 637 C C . PRO A 1 83 ? -7.553 13.582 20.313 1.00 62.56 83 PRO A C 1
ATOM 639 O O . PRO A 1 83 ? -7.235 14.673 20.798 1.00 62.56 83 PRO A O 1
ATOM 642 N N . VAL A 1 84 ? -8.564 12.858 20.788 1.00 64.38 84 VAL A N 1
ATOM 643 C CA . VAL A 1 84 ? -9.341 13.267 21.958 1.00 64.38 84 VAL A CA 1
ATOM 644 C C . VAL A 1 84 ? -8.394 13.392 23.153 1.00 64.38 84 VAL A C 1
ATOM 646 O O . VAL A 1 84 ? -7.678 12.455 23.502 1.00 64.38 84 VAL A O 1
ATOM 649 N N . SER A 1 85 ? -8.328 14.585 23.743 1.00 55.72 85 SER A N 1
ATOM 650 C CA . SER A 1 85 ? -7.477 14.852 24.901 1.00 55.72 85 SER A CA 1
ATOM 651 C C . SER A 1 85 ? -8.192 14.399 26.177 1.00 55.72 85 SER A C 1
ATOM 653 O O . SER A 1 85 ? -9.134 15.051 26.623 1.00 55.72 85 SER A O 1
ATOM 655 N N . GLY A 1 86 ? -7.736 13.285 26.755 1.00 59.78 86 GLY A N 1
ATOM 656 C CA . GLY A 1 86 ? -8.267 12.685 27.987 1.00 59.78 86 GLY A CA 1
ATOM 657 C C . GLY A 1 86 ? -9.134 11.446 27.744 1.00 59.78 86 GLY A C 1
ATOM 658 O O . GLY A 1 86 ? -9.432 11.110 26.602 1.00 59.78 86 GLY A O 1
ATOM 659 N N . ASP A 1 87 ? -9.553 10.779 28.827 1.00 55.75 87 ASP A N 1
ATOM 660 C CA . ASP A 1 87 ? -10.516 9.663 28.817 1.00 55.75 87 ASP A CA 1
ATOM 661 C C . ASP A 1 87 ? -11.932 10.162 28.458 1.00 55.75 87 ASP A C 1
ATOM 663 O O . ASP A 1 87 ? -12.900 9.964 29.196 1.00 55.75 87 ASP A O 1
ATOM 667 N N . SER A 1 88 ? -12.078 10.853 27.323 1.00 58.41 88 SER A N 1
ATOM 668 C CA . SER A 1 88 ? -13.370 10.953 26.648 1.00 58.41 88 SER A CA 1
ATOM 669 C C . SER A 1 88 ? -13.926 9.544 26.486 1.00 58.41 88 SER A C 1
ATOM 671 O O . SER A 1 88 ? -13.140 8.624 26.246 1.00 58.41 88 SER A O 1
ATOM 673 N N . ASP A 1 89 ? -15.244 9.367 26.587 1.00 78.25 89 ASP A N 1
ATOM 674 C CA . ASP A 1 89 ? -15.858 8.052 26.427 1.00 78.25 89 ASP A CA 1
ATOM 675 C C . ASP A 1 89 ? -15.406 7.429 25.094 1.00 78.25 89 ASP A C 1
ATOM 677 O O . ASP A 1 89 ? -15.816 7.856 24.015 1.00 78.25 89 ASP A O 1
ATOM 681 N N . ILE A 1 90 ? -14.487 6.459 25.177 1.00 84.06 90 ILE A N 1
ATOM 682 C CA . ILE A 1 90 ? -13.846 5.805 24.027 1.00 84.06 90 ILE A CA 1
ATOM 683 C C . ILE A 1 90 ? -14.923 5.239 23.095 1.00 84.06 90 ILE A C 1
ATOM 685 O O . ILE A 1 90 ? -14.734 5.214 21.879 1.00 84.06 90 ILE A O 1
ATOM 689 N N . LEU A 1 91 ? -16.073 4.842 23.655 1.00 85.81 91 LEU A N 1
ATOM 690 C CA . LEU A 1 91 ? -17.232 4.414 22.885 1.00 85.81 91 LEU A CA 1
ATOM 691 C C . LEU A 1 91 ? -17.789 5.540 22.017 1.00 85.81 91 LEU A C 1
ATOM 693 O O . LEU A 1 91 ? -17.960 5.344 20.820 1.00 85.81 91 LEU A O 1
ATOM 697 N N . GLN A 1 92 ? -18.005 6.724 22.585 1.00 86.31 92 GLN A N 1
ATOM 698 C CA . GLN A 1 92 ? -18.533 7.875 21.857 1.00 86.31 92 GLN A CA 1
ATOM 699 C C . GLN A 1 92 ? -17.582 8.330 20.740 1.00 86.31 92 GLN A C 1
ATOM 701 O O . GLN A 1 92 ? -18.025 8.666 19.640 1.00 86.31 92 GLN A O 1
ATOM 706 N N . ALA A 1 93 ? -16.271 8.317 20.998 1.00 85.94 93 ALA A N 1
ATOM 707 C CA . ALA A 1 93 ? -15.265 8.638 19.986 1.00 85.94 93 ALA A CA 1
ATOM 708 C C . ALA A 1 93 ? -15.273 7.624 18.826 1.00 85.94 93 ALA A C 1
ATOM 710 O O . ALA A 1 93 ? -15.214 8.020 17.659 1.00 85.94 93 ALA A O 1
ATOM 711 N N . LEU A 1 94 ? -15.393 6.331 19.142 1.00 88.12 94 LEU A N 1
ATOM 712 C CA . LEU A 1 94 ? -15.463 5.256 18.154 1.00 88.12 94 LEU A CA 1
ATOM 713 C C . LEU A 1 94 ? -16.771 5.288 17.347 1.00 88.12 94 LEU A C 1
ATOM 715 O O . LEU A 1 94 ? -16.735 5.154 16.127 1.00 88.12 94 LEU A O 1
ATOM 719 N N . GLU A 1 95 ? -17.916 5.508 17.996 1.00 89.06 95 GLU A N 1
ATOM 720 C CA . GLU A 1 95 ? -19.219 5.638 17.327 1.00 89.06 95 GLU A CA 1
ATOM 721 C C . GLU A 1 95 ? -19.239 6.830 16.359 1.00 89.06 95 GLU A C 1
ATOM 723 O O . GLU A 1 95 ? -19.752 6.713 15.244 1.00 89.06 95 GLU A O 1
ATOM 728 N N . ALA A 1 96 ? -18.623 7.955 16.739 1.00 87.19 96 ALA A N 1
ATOM 729 C CA . ALA A 1 96 ? -18.487 9.111 15.857 1.00 87.19 96 ALA A CA 1
ATOM 730 C C . ALA A 1 96 ? -17.628 8.805 14.617 1.00 87.19 96 ALA A C 1
ATOM 732 O O . ALA A 1 96 ? -17.962 9.245 13.517 1.00 87.19 96 ALA A O 1
ATOM 733 N N . GLU A 1 97 ? -16.543 8.044 14.774 1.00 87.56 97 GLU A N 1
ATOM 734 C CA . GLU A 1 97 ? -15.688 7.624 13.656 1.00 87.56 97 GLU A CA 1
ATOM 735 C C . GLU A 1 97 ? -16.412 6.656 12.713 1.00 87.56 97 GLU A C 1
ATOM 737 O O . GLU A 1 97 ? -16.406 6.853 11.497 1.00 87.56 97 GLU A O 1
ATOM 742 N N . ILE A 1 98 ? -17.111 5.661 13.266 1.00 91.19 98 ILE A N 1
ATOM 743 C CA . ILE A 1 98 ? -17.955 4.743 12.489 1.00 91.19 98 ILE A CA 1
ATOM 744 C C . ILE A 1 98 ? -18.991 5.533 11.683 1.00 91.19 98 ILE A C 1
ATOM 746 O O . ILE A 1 98 ? -19.161 5.283 10.490 1.00 91.19 98 ILE A O 1
ATOM 750 N N . GLY A 1 99 ? -19.636 6.526 12.303 1.00 89.50 99 GLY A N 1
ATOM 751 C CA . GLY A 1 99 ? -20.594 7.403 11.630 1.00 89.50 99 GLY A CA 1
ATOM 752 C C . GLY A 1 99 ? -19.983 8.205 10.476 1.00 89.50 99 GLY A C 1
ATOM 753 O O . GLY A 1 99 ? -20.615 8.338 9.431 1.00 89.50 99 GLY A O 1
ATOM 754 N N . ARG A 1 100 ? -18.740 8.690 10.617 1.00 86.31 100 ARG A N 1
ATOM 755 C CA . ARG A 1 100 ? -18.017 9.387 9.532 1.00 86.31 100 ARG A CA 1
ATOM 756 C C . ARG A 1 100 ? -17.719 8.474 8.340 1.00 86.31 100 ARG A C 1
ATOM 758 O O . ARG A 1 100 ? -17.759 8.931 7.200 1.00 86.31 100 ARG A O 1
ATOM 765 N N . LEU A 1 101 ? -17.425 7.199 8.592 1.00 89.19 101 LEU A N 1
ATOM 766 C CA . LEU A 1 101 ? -17.082 6.221 7.553 1.00 89.19 101 LEU A CA 1
ATOM 767 C C . LEU A 1 101 ? -18.306 5.520 6.938 1.00 89.19 101 LEU A C 1
ATOM 769 O O . LEU A 1 101 ? -18.189 4.938 5.857 1.00 89.19 101 LEU A O 1
ATOM 773 N N . ALA A 1 102 ? -19.478 5.600 7.577 1.00 89.94 102 ALA A N 1
ATOM 774 C CA . ALA A 1 102 ? -20.699 4.928 7.134 1.00 89.94 102 ALA A CA 1
ATOM 775 C C . ALA A 1 102 ? -21.109 5.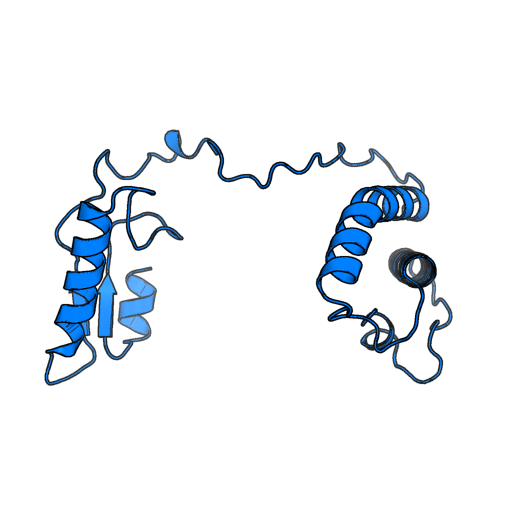243 5.677 1.00 89.94 102 ALA A C 1
ATOM 777 O O . ALA A 1 102 ? -21.382 4.289 4.948 1.00 89.94 102 ALA A O 1
ATOM 778 N N . PRO A 1 103 ? -21.071 6.499 5.178 1.00 91.88 103 PRO A N 1
ATOM 779 C CA . PRO A 1 103 ? -21.445 6.786 3.789 1.00 91.88 103 PRO A CA 1
ATOM 780 C C . PRO A 1 103 ? -20.548 6.074 2.767 1.00 91.88 103 PRO A C 1
ATOM 782 O O . PRO A 1 103 ? -21.028 5.551 1.765 1.00 91.88 103 PRO A O 1
ATOM 785 N N . TRP A 1 104 ? -19.240 6.005 3.037 1.00 89.50 104 TRP A N 1
ATOM 786 C CA . TRP A 1 104 ? -18.276 5.321 2.171 1.00 89.50 104 TRP A CA 1
ATOM 787 C C . TRP A 1 104 ? -18.482 3.808 2.174 1.00 89.50 104 TRP A C 1
ATOM 789 O O . TRP A 1 104 ? -18.395 3.164 1.126 1.00 89.50 104 TRP A O 1
ATOM 799 N N . TYR A 1 105 ? -18.788 3.248 3.345 1.00 89.06 105 TYR A N 1
ATOM 800 C CA . TYR A 1 105 ? -19.166 1.848 3.480 1.00 89.06 105 TYR A CA 1
ATOM 801 C C . TYR A 1 105 ? -20.438 1.539 2.677 1.00 89.06 105 TYR A C 1
ATOM 803 O O . TYR A 1 105 ? -20.428 0.625 1.853 1.00 89.06 105 TYR A O 1
ATOM 811 N N . GLU A 1 106 ? -21.499 2.332 2.842 1.00 91.88 106 GLU A N 1
ATOM 812 C CA . GLU A 1 106 ? -22.761 2.159 2.115 1.00 91.88 106 GLU A CA 1
ATOM 813 C C . GLU A 1 106 ? -22.572 2.268 0.599 1.00 91.88 106 GLU A C 1
ATOM 815 O O . GLU A 1 106 ? -23.076 1.427 -0.146 1.00 91.88 106 GLU A O 1
ATOM 820 N N . MET A 1 107 ? -21.794 3.248 0.127 1.00 93.12 107 MET A N 1
ATOM 821 C CA . MET A 1 107 ? -21.436 3.372 -1.290 1.00 93.12 107 MET A CA 1
ATOM 822 C C . MET A 1 107 ? -20.740 2.110 -1.813 1.00 93.12 107 MET A C 1
ATOM 824 O O . MET A 1 107 ? -21.144 1.571 -2.845 1.00 93.12 107 MET A O 1
ATOM 828 N N . ALA A 1 108 ? -19.733 1.609 -1.093 1.00 91.00 108 ALA A N 1
ATOM 829 C CA . ALA A 1 108 ? -18.989 0.419 -1.496 1.00 91.00 108 ALA A CA 1
ATOM 830 C C . ALA A 1 108 ? -19.866 -0.845 -1.515 1.00 91.00 108 ALA A C 1
ATOM 832 O O . ALA A 1 108 ? -19.724 -1.680 -2.414 1.00 91.00 108 ALA A O 1
ATOM 833 N N . VAL A 1 109 ? -20.779 -0.993 -0.549 1.00 91.56 109 VAL A N 1
ATOM 834 C CA . VAL A 1 109 ? -21.732 -2.112 -0.500 1.00 91.56 109 VAL A CA 1
ATOM 835 C C . VAL A 1 109 ? -22.735 -2.025 -1.643 1.00 91.56 109 VAL A C 1
ATOM 837 O O . VAL A 1 109 ? -22.960 -3.031 -2.316 1.00 91.56 109 VAL A O 1
ATOM 840 N N . ASN A 1 110 ? -23.288 -0.840 -1.905 1.00 94.44 110 ASN A N 1
ATOM 841 C CA . ASN A 1 110 ? -24.242 -0.621 -2.992 1.00 94.44 110 ASN A CA 1
ATOM 842 C C . ASN A 1 110 ? -23.616 -0.884 -4.368 1.00 94.44 110 ASN A C 1
ATOM 844 O O . ASN A 1 110 ? -24.257 -1.488 -5.224 1.00 94.44 110 ASN A O 1
ATOM 848 N N . GLU A 1 111 ? -22.359 -0.483 -4.576 1.00 94.69 111 GLU A N 1
ATOM 849 C CA . GLU A 1 111 ? -21.638 -0.728 -5.829 1.00 94.69 111 GLU A CA 1
ATOM 850 C C . GLU A 1 111 ? -21.319 -2.218 -6.032 1.00 94.69 111 GLU A C 1
ATOM 852 O O . GLU A 1 111 ? -21.455 -2.752 -7.133 1.00 94.69 111 GLU A O 1
ATOM 857 N N . ARG A 1 112 ? -20.889 -2.911 -4.971 1.00 92.75 112 ARG A N 1
ATOM 858 C CA . ARG A 1 112 ? -20.403 -4.300 -5.068 1.00 92.75 112 ARG A CA 1
ATOM 859 C C . ARG A 1 112 ? -21.500 -5.344 -4.877 1.00 92.75 112 ARG A C 1
ATOM 861 O O . ARG A 1 112 ? -21.283 -6.506 -5.221 1.00 92.75 112 ARG A O 1
ATOM 868 N N . GLY A 1 113 ? -22.628 -4.968 -4.276 1.00 91.62 113 GLY A N 1
ATOM 869 C CA . GLY A 1 113 ? -23.702 -5.869 -3.845 1.00 91.62 113 GLY A CA 1
ATOM 870 C C . GLY A 1 113 ? -23.297 -6.849 -2.735 1.00 91.62 113 GLY A C 1
ATOM 871 O O . GLY A 1 113 ? -24.031 -7.795 -2.457 1.00 91.62 113 GLY A O 1
ATOM 872 N N . ARG A 1 114 ? -22.107 -6.682 -2.139 1.00 86.88 114 ARG A N 1
ATOM 873 C CA . ARG A 1 114 ? -21.544 -7.565 -1.106 1.00 86.88 114 ARG A CA 1
ATOM 874 C C . ARG A 1 114 ? -20.464 -6.863 -0.288 1.00 86.88 114 ARG A C 1
ATOM 876 O O . ARG A 1 114 ? -19.765 -5.983 -0.789 1.00 86.88 114 ARG A O 1
ATOM 883 N N . THR A 1 115 ? -20.253 -7.355 0.924 1.00 84.88 115 THR A N 1
ATOM 884 C CA . THR A 1 115 ? -19.138 -7.013 1.813 1.00 84.88 115 THR A CA 1
ATOM 885 C C . THR A 1 115 ? -18.061 -8.112 1.767 1.00 84.88 115 THR A C 1
ATOM 887 O O . THR A 1 115 ? -18.328 -9.252 1.388 1.00 84.88 115 THR A O 1
ATOM 890 N N . THR A 1 116 ? -16.810 -7.793 2.120 1.00 79.50 116 THR A N 1
ATOM 891 C CA . THR A 1 116 ? -15.726 -8.790 2.342 1.00 79.50 116 THR A CA 1
ATOM 892 C C . THR A 1 116 ? -15.623 -9.247 3.801 1.00 79.50 116 THR A C 1
ATOM 894 O O . THR A 1 116 ? -14.720 -9.992 4.172 1.00 79.50 116 THR A O 1
ATOM 897 N N . VAL A 1 117 ? -16.539 -8.735 4.607 1.00 75.38 117 VAL A N 1
ATOM 898 C CA . VAL A 1 117 ? -16.635 -8.723 6.061 1.00 75.38 117 VAL A CA 1
ATOM 899 C C . VAL A 1 117 ? -18.090 -9.144 6.372 1.00 75.38 117 VAL A C 1
ATOM 901 O O . VAL A 1 117 ? -18.966 -8.911 5.538 1.00 75.38 117 VAL A O 1
ATOM 904 N N . GLY A 1 118 ? -18.360 -9.878 7.450 1.00 73.81 118 GLY A N 1
ATOM 905 C CA . GLY A 1 118 ? -19.741 -10.104 7.928 1.00 73.81 118 GLY A CA 1
ATOM 906 C C . GLY A 1 118 ? -20.031 -11.524 8.393 1.00 73.81 118 GLY A C 1
ATOM 907 O O . GLY A 1 118 ? -21.186 -11.897 8.596 1.00 73.81 118 GLY A O 1
ATOM 908 N N . VAL A 1 119 ? -18.994 -12.350 8.543 1.00 77.62 119 VAL A N 1
ATOM 909 C CA . VAL A 1 119 ? -19.138 -13.772 8.892 1.00 77.62 119 VAL A CA 1
ATOM 910 C C . VAL A 1 119 ? -19.749 -13.940 10.283 1.00 77.62 119 VAL A C 1
ATOM 912 O O . VAL A 1 119 ? -20.524 -14.871 10.498 1.00 77.62 119 VAL A O 1
ATOM 915 N N . SER A 1 120 ? -19.443 -13.029 11.210 1.00 78.75 120 SER A N 1
ATOM 916 C CA . SER A 1 120 ? -19.980 -13.071 12.572 1.00 78.75 120 SER A CA 1
ATOM 917 C C . SER A 1 120 ? -21.446 -12.637 12.681 1.00 78.75 120 SER A C 1
ATOM 919 O O . SER A 1 120 ? -22.065 -12.904 13.710 1.00 78.75 120 SER A O 1
ATOM 921 N N . LYS A 1 121 ? -22.011 -11.999 11.640 1.00 82.12 121 LYS A N 1
ATOM 922 C CA . LYS A 1 121 ? -23.355 -11.380 11.639 1.00 82.12 121 LYS A CA 1
ATOM 923 C C . LYS A 1 121 ? -23.586 -10.384 12.785 1.00 82.12 121 LYS A C 1
ATOM 925 O O . LYS A 1 121 ? -24.726 -10.121 13.154 1.00 82.12 121 LYS A O 1
ATOM 930 N N . VAL A 1 122 ? -22.508 -9.879 13.378 1.00 85.62 122 VAL A N 1
ATOM 931 C CA . VAL A 1 122 ? -22.568 -8.856 14.418 1.00 85.62 122 VAL A CA 1
ATOM 932 C C . VAL A 1 122 ? -22.734 -7.511 13.733 1.00 85.62 122 VAL A C 1
ATOM 934 O O . VAL A 1 122 ? -22.012 -7.207 12.788 1.00 85.62 122 VAL A O 1
ATOM 937 N N . GLU A 1 123 ? -23.665 -6.695 14.208 1.00 87.25 123 GLU A N 1
ATOM 938 C CA . GLU A 1 123 ? -23.822 -5.342 13.689 1.00 87.25 123 GLU A CA 1
ATOM 939 C C . GLU A 1 123 ? -22.631 -4.470 14.113 1.00 87.25 123 GLU A C 1
ATOM 941 O O . GLU A 1 123 ? -22.111 -4.585 15.228 1.00 87.25 123 GLU A O 1
ATOM 946 N N . ILE A 1 124 ? -22.201 -3.562 13.233 1.00 88.31 124 ILE A N 1
ATOM 947 C CA . ILE A 1 124 ? -21.030 -2.696 13.456 1.00 88.31 124 ILE A CA 1
ATOM 948 C C . ILE A 1 124 ? -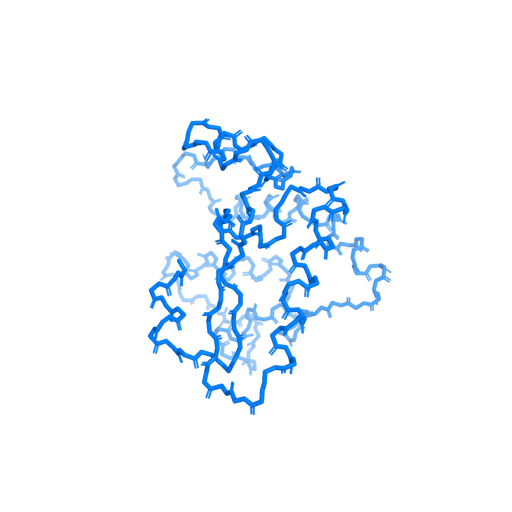21.074 -1.964 14.824 1.00 88.31 124 ILE A C 1
ATOM 950 O O . ILE A 1 124 ? -20.046 -1.953 15.511 1.00 88.31 124 ILE A O 1
ATOM 954 N N . PRO A 1 125 ? -22.217 -1.414 15.296 1.00 87.75 125 PRO A N 1
ATOM 955 C CA . PRO A 1 125 ? -22.298 -0.787 16.621 1.00 87.75 125 PRO A CA 1
ATOM 956 C C . PRO A 1 125 ? -22.062 -1.757 17.788 1.00 87.75 125 PRO A C 1
ATOM 958 O O . PRO A 1 125 ? -21.455 -1.389 18.795 1.00 87.75 125 PRO A O 1
ATOM 961 N N . ASP A 1 126 ? -22.504 -3.008 17.669 1.00 88.19 126 ASP A N 1
ATOM 962 C CA . ASP A 1 126 ? -22.323 -4.011 18.722 1.00 88.19 126 ASP A CA 1
ATOM 963 C C . ASP A 1 126 ? -20.881 -4.522 18.765 1.00 88.19 126 ASP A C 1
ATOM 965 O O . ASP A 1 126 ? -20.318 -4.719 19.847 1.00 88.19 126 ASP A O 1
ATOM 969 N N . ALA A 1 127 ? -20.233 -4.630 17.601 1.00 88.81 127 ALA A N 1
ATOM 970 C CA . ALA A 1 127 ? -18.798 -4.881 17.522 1.00 88.81 127 ALA A CA 1
ATOM 971 C C . ALA A 1 127 ? -17.992 -3.751 18.190 1.00 88.81 127 ALA A C 1
ATOM 973 O O . ALA A 1 127 ? -17.057 -4.029 18.946 1.00 88.81 127 ALA A O 1
ATOM 974 N N . ALA A 1 128 ? -18.386 -2.487 17.991 1.00 89.69 128 ALA A N 1
ATOM 975 C CA . ALA A 1 128 ? -17.750 -1.334 18.630 1.00 89.69 128 ALA A CA 1
ATOM 976 C C . ALA A 1 128 ? -17.835 -1.408 20.165 1.00 89.69 128 ALA A C 1
ATOM 978 O O . ALA A 1 128 ? -16.816 -1.308 20.855 1.00 89.69 128 ALA A O 1
ATOM 979 N N . ARG A 1 129 ? -19.029 -1.681 20.710 1.00 89.12 129 ARG A N 1
ATOM 980 C CA . ARG A 1 129 ? -19.240 -1.868 22.159 1.00 89.12 129 ARG A CA 1
ATOM 981 C C . ARG A 1 129 ? -18.397 -3.009 22.723 1.00 89.12 129 ARG A C 1
ATOM 983 O O . ARG A 1 129 ? -17.812 -2.866 23.798 1.00 89.12 129 ARG A O 1
ATOM 990 N N . PHE A 1 130 ? -18.305 -4.123 21.998 1.00 88.38 130 PHE A N 1
ATOM 991 C CA . PHE A 1 130 ? -17.497 -5.271 22.404 1.00 88.38 130 PHE A CA 1
ATOM 992 C C . PHE A 1 130 ? -15.999 -4.929 22.474 1.00 88.38 130 PHE A C 1
ATOM 994 O O . PHE A 1 130 ? -15.353 -5.222 23.484 1.00 88.38 130 PHE A O 1
ATOM 1001 N N . VAL A 1 131 ? -15.454 -4.243 21.460 1.00 89.31 131 VAL A N 1
ATOM 1002 C CA . VAL A 1 131 ? -14.047 -3.792 21.440 1.00 89.31 131 VAL A CA 1
ATOM 1003 C C . VAL A 1 131 ? -13.746 -2.851 22.606 1.00 89.31 131 VAL A C 1
ATOM 1005 O O . VAL A 1 131 ? -12.745 -3.037 23.302 1.00 89.31 131 VAL A O 1
ATOM 1008 N N . VAL A 1 132 ? -14.625 -1.881 22.873 1.00 88.88 132 VAL A N 1
ATOM 1009 C CA . VAL A 1 132 ? -14.450 -0.942 23.993 1.00 88.88 132 VAL A CA 1
ATOM 1010 C C . VAL A 1 132 ? -14.517 -1.663 25.339 1.00 88.88 132 VAL A C 1
ATOM 1012 O O . VAL A 1 132 ? -13.695 -1.401 26.220 1.00 88.88 132 VAL A O 1
ATOM 1015 N N . GLY A 1 133 ? -15.434 -2.622 25.493 1.00 87.19 133 GLY A N 1
ATOM 1016 C CA . GLY A 1 133 ? -15.500 -3.474 26.680 1.00 87.19 133 GLY A CA 1
ATOM 1017 C C . GLY A 1 133 ? -14.183 -4.212 26.939 1.00 87.19 133 GLY A C 1
ATOM 1018 O O . GLY A 1 133 ? -13.684 -4.196 28.067 1.00 87.19 133 GLY A O 1
ATOM 1019 N N . MET A 1 134 ? -13.574 -4.785 25.895 1.00 86.62 134 MET A N 1
ATOM 1020 C CA . MET A 1 134 ? -12.265 -5.438 26.005 1.00 86.62 134 MET A CA 1
ATOM 1021 C C . MET A 1 134 ? -11.145 -4.455 26.376 1.00 86.62 134 MET A C 1
ATOM 1023 O O . MET A 1 134 ? -10.331 -4.762 27.250 1.00 86.62 134 MET A O 1
ATOM 1027 N N . ALA A 1 135 ? -11.114 -3.267 25.761 1.00 85.62 135 ALA A N 1
ATOM 1028 C CA . ALA A 1 135 ? -10.113 -2.235 26.050 1.00 85.62 135 ALA A CA 1
ATOM 1029 C C . ALA A 1 135 ? -10.176 -1.756 27.513 1.00 85.62 135 ALA A C 1
ATOM 1031 O O . ALA A 1 135 ? -9.147 -1.538 28.152 1.00 85.62 135 ALA A O 1
ATOM 1032 N N . GLN A 1 136 ? -11.382 -1.687 28.082 1.00 84.12 136 GLN A N 1
ATOM 1033 C CA . GLN A 1 136 ? -11.620 -1.340 29.486 1.00 84.12 136 GLN A CA 1
ATOM 1034 C C . GLN A 1 136 ? -11.371 -2.509 30.463 1.00 84.12 136 GLN A C 1
ATOM 1036 O O . GLN A 1 136 ? -11.760 -2.424 31.629 1.00 84.12 136 GLN A O 1
ATOM 1041 N N . LYS A 1 137 ? -10.746 -3.611 30.013 1.00 75.75 137 LYS A N 1
ATOM 1042 C CA . LYS A 1 137 ? -10.518 -4.850 30.787 1.00 75.75 137 LYS A CA 1
ATOM 1043 C C . LYS A 1 137 ? -11.799 -5.457 31.377 1.00 75.75 137 LYS A C 1
ATOM 1045 O O . LYS A 1 137 ? -11.735 -6.237 32.328 1.00 75.75 137 LYS A O 1
ATOM 1050 N N . LYS A 1 138 ? -12.965 -5.128 30.817 1.00 71.38 138 LYS A N 1
ATOM 1051 C CA . LYS A 1 138 ? -14.206 -5.849 31.103 1.00 71.38 138 LYS A CA 1
ATOM 1052 C C . LYS A 1 138 ? -14.166 -7.156 30.305 1.00 71.38 138 LYS A C 1
ATOM 1054 O O . LYS A 1 138 ? -13.501 -7.241 29.274 1.00 71.38 138 LYS A O 1
ATOM 1059 N N . ALA A 1 139 ? -14.858 -8.187 30.783 1.00 70.88 139 ALA A N 1
ATOM 1060 C CA . ALA A 1 139 ? -15.093 -9.414 30.024 1.00 70.88 139 ALA A CA 1
ATOM 1061 C C . ALA A 1 139 ? -16.509 -9.354 29.427 1.00 70.88 139 ALA A C 1
ATOM 1063 O O . ALA A 1 139 ? -17.407 -9.984 29.987 1.00 70.88 139 ALA A O 1
ATOM 1064 N N . PRO A 1 140 ? -16.748 -8.549 28.369 1.00 75.69 140 PRO A N 1
ATOM 1065 C CA . PRO A 1 140 ? -18.065 -8.473 27.756 1.00 75.69 140 PRO A CA 1
ATOM 1066 C C . PRO A 1 140 ? -18.462 -9.843 27.200 1.00 75.69 140 PRO A C 1
ATOM 1068 O O . PRO A 1 140 ? -17.608 -10.630 26.771 1.00 75.69 140 PRO A O 1
ATOM 1071 N N . GLU A 1 141 ? -19.762 -10.125 27.221 1.00 78.31 141 GLU A N 1
ATOM 1072 C CA . GLU A 1 141 ? -20.311 -11.294 26.542 1.00 78.31 141 GLU A CA 1
ATOM 1073 C C . GLU A 1 141 ? -20.003 -11.209 25.046 1.00 78.31 141 GLU A C 1
ATOM 1075 O O . GLU A 1 141 ? -19.988 -10.126 24.458 1.00 78.31 141 GLU A O 1
ATOM 1080 N N . VAL A 1 142 ? -19.691 -12.357 24.445 1.00 81.31 142 VAL A N 1
ATOM 1081 C CA . VAL A 1 142 ? -19.371 -12.427 23.020 1.00 81.31 142 VAL A CA 1
ATOM 1082 C C . VAL A 1 142 ? -20.669 -12.229 22.234 1.00 81.31 142 VAL A C 1
ATOM 1084 O O . VAL A 1 142 ? -21.595 -13.012 22.440 1.00 81.31 142 VAL A O 1
ATOM 1087 N N . PRO A 1 143 ? -20.757 -11.233 21.331 1.00 79.94 143 PRO A N 1
ATOM 1088 C CA . PRO A 1 143 ? -21.982 -10.968 20.575 1.00 79.94 143 PRO A CA 1
ATOM 1089 C C . PRO A 1 143 ? -22.440 -12.150 19.707 1.00 79.94 143 PRO A C 1
ATOM 1091 O O . PRO A 1 143 ? -23.630 -12.323 19.468 1.00 79.94 143 PRO A O 1
ATOM 1094 N N . CYS A 1 144 ? -21.500 -12.986 19.254 1.00 76.00 144 CYS A N 1
ATOM 1095 C CA . CYS A 1 144 ? -21.766 -14.216 18.516 1.00 76.00 144 CYS A CA 1
ATOM 1096 C C . CYS A 1 144 ? -21.400 -15.434 19.379 1.00 76.00 144 CYS A C 1
ATOM 1098 O O . CYS A 1 144 ? -20.223 -15.767 19.513 1.00 76.00 144 CYS A O 1
ATOM 1100 N N . GLY A 1 145 ? -22.403 -16.101 19.958 1.00 70.44 145 GLY A N 1
ATOM 1101 C CA . GLY A 1 145 ? -22.203 -17.237 20.871 1.00 70.44 145 GLY A CA 1
ATOM 1102 C C . GLY A 1 145 ? -21.536 -18.469 20.242 1.00 70.44 145 GLY A C 1
ATOM 1103 O O . GLY A 1 145 ? -20.961 -19.281 20.961 1.00 70.44 145 GLY A O 1
ATOM 1104 N N . ASP A 1 146 ? -21.561 -18.576 18.912 1.00 77.12 146 ASP A N 1
ATOM 1105 C CA . ASP A 1 146 ? -20.981 -19.696 18.161 1.00 77.12 146 ASP A CA 1
ATOM 1106 C C . ASP A 1 146 ? -19.493 -19.484 17.810 1.00 77.12 146 ASP A C 1
ATOM 1108 O O . ASP A 1 146 ? -18.857 -20.369 17.233 1.00 77.12 146 ASP A O 1
ATOM 1112 N N . LEU A 1 147 ? -18.923 -18.312 18.126 1.00 73.88 147 LEU A N 1
ATOM 1113 C CA . LEU A 1 147 ? -17.555 -17.930 17.771 1.00 73.88 147 LEU A CA 1
ATOM 1114 C C . LEU A 1 147 ? -16.732 -17.538 19.003 1.00 73.88 147 LEU A C 1
ATOM 1116 O O . LEU A 1 147 ? -17.217 -16.945 19.961 1.00 73.88 147 LEU A O 1
ATOM 1120 N N . GLU A 1 148 ? -15.429 -17.814 18.954 1.00 80.62 148 GLU A N 1
ATOM 1121 C CA . GLU A 1 148 ? -14.492 -17.291 19.948 1.00 80.62 148 GLU A CA 1
ATOM 1122 C C . GLU A 1 148 ? -14.366 -15.754 19.852 1.00 80.62 148 GLU A C 1
ATOM 1124 O O . GLU A 1 148 ? -14.648 -15.140 18.818 1.00 80.62 148 GLU A O 1
ATOM 1129 N N . ARG A 1 149 ? -13.864 -15.118 20.923 1.00 77.00 149 ARG A N 1
ATOM 1130 C CA . ARG A 1 149 ? -13.765 -13.648 21.066 1.00 77.00 149 ARG A CA 1
ATOM 1131 C C . ARG A 1 149 ? -13.093 -12.936 19.884 1.00 77.00 149 ARG A C 1
ATOM 1133 O O . ARG A 1 149 ? -13.560 -11.884 19.467 1.00 77.00 149 ARG A O 1
ATOM 1140 N N . GLY A 1 150 ? -11.999 -13.489 19.358 1.00 73.62 150 GLY A N 1
ATOM 1141 C CA . GLY A 1 150 ? -11.276 -12.913 18.216 1.00 73.62 150 GLY A CA 1
ATOM 1142 C C . GLY A 1 150 ? -12.038 -13.065 16.891 1.00 73.62 150 GLY A C 1
ATOM 1143 O O . GLY A 1 150 ? -12.316 -12.063 16.236 1.00 73.62 150 GLY A O 1
ATOM 1144 N N . PRO A 1 151 ? -12.419 -14.293 16.493 1.00 77.62 151 PRO A N 1
ATOM 1145 C CA . PRO A 1 151 ? -13.219 -14.541 15.293 1.00 77.62 151 PRO A CA 1
ATOM 1146 C C . PRO A 1 151 ? -14.557 -13.790 15.236 1.00 77.62 151 PRO A C 1
ATOM 1148 O O . PRO A 1 151 ? -14.986 -13.433 14.143 1.00 77.62 151 PRO A O 1
ATOM 1151 N N . CYS A 1 152 ?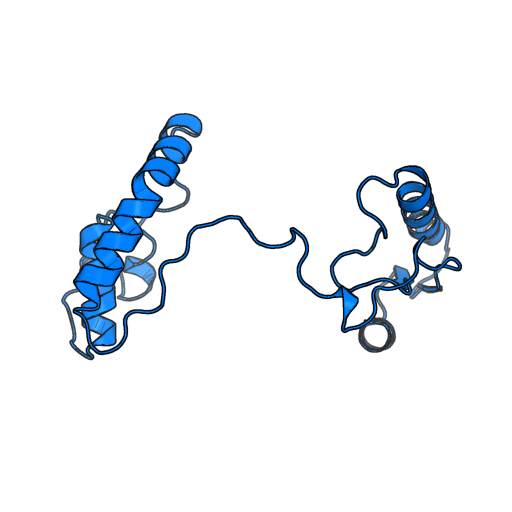 -15.184 -13.494 16.380 1.00 74.81 152 CYS A N 1
ATOM 1152 C CA . CYS A 1 152 ? -16.417 -12.702 16.458 1.00 74.81 152 CYS A CA 1
ATOM 1153 C C . CYS A 1 152 ? -16.273 -11.277 15.878 1.00 74.81 152 CYS A C 1
ATOM 1155 O O . CYS A 1 152 ? -17.257 -10.686 15.437 1.00 74.81 152 CYS A O 1
ATOM 1157 N N . LEU A 1 153 ? -15.051 -10.734 15.844 1.00 71.00 153 LEU A N 1
ATOM 1158 C CA . LEU A 1 153 ? -14.736 -9.424 15.265 1.00 71.00 153 LEU A CA 1
ATOM 1159 C C . LEU A 1 153 ? -14.378 -9.471 13.780 1.00 71.00 153 LEU A C 1
ATOM 1161 O O . LEU A 1 153 ? -14.040 -8.443 13.196 1.00 71.00 153 LEU A O 1
ATOM 1165 N N . LYS A 1 154 ? -14.502 -10.636 13.137 1.00 67.75 154 LYS A N 1
ATOM 1166 C CA . LYS A 1 154 ? -14.662 -10.699 11.682 1.00 67.75 154 LYS A CA 1
ATOM 1167 C C . LYS A 1 154 ? -16.103 -10.316 11.335 1.00 67.75 154 LYS A C 1
ATOM 1169 O O . LYS A 1 154 ? -16.884 -11.147 10.856 1.00 67.75 154 LYS A O 1
ATOM 1174 N N . VAL A 1 155 ? -16.418 -9.057 11.664 1.00 59.06 155 VAL A N 1
ATOM 1175 C CA . VAL A 1 155 ? -17.539 -8.286 11.109 1.00 59.06 155 VAL A CA 1
ATOM 1176 C C . VAL A 1 155 ? -17.375 -8.199 9.612 1.00 59.06 155 VAL A C 1
ATOM 1178 O O . VAL A 1 155 ? -16.387 -8.772 9.087 1.00 59.06 155 VAL A O 1
#

Sequence (155 aa):
MRLHSENIKPPRALWVPFELGRPLGVPNDAEFQHKVIASAFALLERDAGPVLEDFPEDVPGGTPSEDEFELAGQVCPIDLPPPVSGDSDILQALEAEIGRLAPWYEMAVNERGRTTVGVSKVEIPDAARFVVGMAQKKAPEVPCGDLERGPCLKV